Protein AF-G9KBD6-F1 (afdb_monomer_lite)

Radius of gyration: 16.03 Å; chains: 1; bounding box: 37×34×38 Å

pLDDT: mean 89.12, std 12.53, range [46.31, 98.44]

Organism: Mustela putorius furo (NCBI:txid9669)

Secondary structure (DSSP, 8-state):
------HHHHHSSHHHHHHTT--SSTTTSSHHHHS-S-B-TTSPBPPPPHHHHHHHHHHHHHHHHHHHH--

InterPro domains:
  IPR034596 Large ribosomal subunit protein mL52 [PF18699] (13-70)
  IPR034596 Large ribosomal subunit protein mL52 [PTHR34090] (1-71)

Sequence (71 aa):
VRRLHSSVAAQAGSQWRLQQGLAANPSGYGPLTEYPDWSYADGRPAPPMRGQLRRKAQREKFARRVVLLSQ

Structure (mmCIF, N/CA/C/O backbone):
data_AF-G9KBD6-F1
#
_entry.id   AF-G9KBD6-F1
#
loop_
_atom_site.group_PDB
_atom_site.id
_atom_site.type_symbol
_atom_site.label_atom_id
_atom_site.label_alt_id
_atom_site.label_comp_id
_atom_site.label_asym_id
_atom_site.label_entity_id
_atom_site.label_seq_id
_atom_site.pdbx_PDB_ins_code
_atom_site.Cartn_x
_atom_site.Cartn_y
_atom_site.Cartn_z
_atom_site.occupancy
_atom_site.B_iso_or_equiv
_atom_site.auth_seq_id
_atom_site.auth_comp_id
_atom_site.auth_asym_id
_atom_site.auth_atom_id
_atom_site.pdbx_PDB_model_num
ATOM 1 N N . VAL A 1 1 ? 21.289 5.972 7.193 1.00 46.31 1 VAL A N 1
ATOM 2 C CA . VAL A 1 1 ? 20.102 5.866 6.304 1.00 46.31 1 VAL A CA 1
ATOM 3 C C . VAL A 1 1 ? 19.517 7.260 6.115 1.00 46.31 1 VAL A C 1
ATOM 5 O O . VAL A 1 1 ? 19.151 7.874 7.110 1.00 46.31 1 VAL A O 1
ATOM 8 N N . ARG A 1 2 ? 19.492 7.801 4.887 1.00 47.28 2 ARG A N 1
ATOM 9 C CA . ARG A 1 2 ? 18.886 9.118 4.608 1.00 47.28 2 ARG A CA 1
ATOM 10 C C . ARG A 1 2 ? 17.362 9.007 4.736 1.00 47.28 2 ARG A C 1
ATOM 12 O O . ARG A 1 2 ? 16.759 8.178 4.063 1.00 47.28 2 ARG A O 1
ATOM 19 N N . ARG A 1 3 ? 16.748 9.812 5.609 1.00 61.44 3 ARG A N 1
ATOM 20 C CA . ARG A 1 3 ? 15.286 9.940 5.693 1.00 61.44 3 ARG A CA 1
ATOM 21 C C . ARG A 1 3 ? 14.838 10.985 4.677 1.00 61.44 3 ARG A C 1
ATOM 23 O O . ARG A 1 3 ? 14.923 12.175 4.949 1.00 61.44 3 ARG A O 1
ATOM 30 N N . LEU A 1 4 ? 14.409 10.539 3.503 1.00 66.12 4 LEU A N 1
ATOM 31 C CA . LEU A 1 4 ? 13.720 11.413 2.557 1.00 66.12 4 LEU A CA 1
ATOM 32 C C . LEU A 1 4 ? 12.272 11.583 3.032 1.00 66.12 4 LEU A C 1
ATOM 34 O O . LEU A 1 4 ? 11.606 10.606 3.371 1.00 66.12 4 LEU A O 1
ATOM 38 N N . HIS A 1 5 ? 11.812 12.828 3.121 1.00 63.47 5 HIS A N 1
ATOM 39 C CA . HIS A 1 5 ? 10.492 13.170 3.639 1.00 63.47 5 HIS A CA 1
ATOM 40 C C . HIS A 1 5 ? 9.440 13.028 2.530 1.00 63.47 5 HIS A C 1
ATOM 42 O O . HIS A 1 5 ? 9.482 13.749 1.538 1.00 63.47 5 HIS A O 1
ATOM 48 N N . SER A 1 6 ? 8.491 12.101 2.681 1.00 62.94 6 SER A N 1
ATOM 49 C CA . SER A 1 6 ? 7.447 11.830 1.680 1.00 62.94 6 SER A CA 1
ATOM 50 C C . SER A 1 6 ? 6.150 12.620 1.909 1.00 62.94 6 SER A C 1
ATOM 52 O O . SER A 1 6 ? 5.116 12.252 1.354 1.00 62.94 6 SER A O 1
ATOM 54 N N . SER A 1 7 ? 6.154 13.673 2.739 1.00 64.44 7 SER A N 1
ATOM 55 C CA . SER A 1 7 ? 4.925 14.426 3.045 1.00 64.44 7 SER A CA 1
ATOM 56 C C . SER A 1 7 ? 4.309 15.076 1.814 1.00 64.44 7 SER A C 1
ATOM 58 O O . SER A 1 7 ? 3.090 15.131 1.709 1.00 64.44 7 SER A O 1
ATOM 60 N N . VAL A 1 8 ? 5.138 15.532 0.870 1.00 63.84 8 VAL A N 1
ATOM 61 C CA . VAL A 1 8 ? 4.684 16.270 -0.317 1.00 63.84 8 VAL A CA 1
ATOM 62 C C . VAL A 1 8 ? 3.773 15.401 -1.189 1.00 63.84 8 VAL A C 1
ATOM 64 O O . VAL A 1 8 ? 2.748 15.873 -1.677 1.00 63.84 8 VAL A O 1
ATOM 67 N N . ALA A 1 9 ? 4.060 14.098 -1.291 1.00 63.91 9 ALA A N 1
ATOM 68 C CA . ALA A 1 9 ? 3.220 13.148 -2.026 1.00 63.91 9 ALA A CA 1
ATOM 69 C C . ALA A 1 9 ? 1.817 12.970 -1.410 1.00 63.91 9 ALA A C 1
ATOM 71 O O . ALA A 1 9 ? 0.885 12.583 -2.110 1.00 63.91 9 ALA A O 1
ATOM 72 N N . ALA A 1 10 ? 1.655 13.271 -0.117 1.00 66.94 10 ALA A N 1
ATOM 73 C CA . ALA A 1 10 ? 0.368 13.261 0.577 1.00 66.94 10 ALA A CA 1
ATOM 74 C C . ALA A 1 10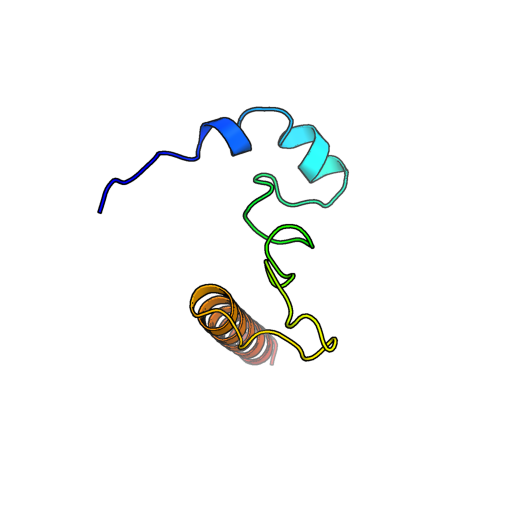 ? -0.316 14.644 0.617 1.00 66.94 10 ALA A C 1
ATOM 76 O O . ALA A 1 10 ? -1.456 14.746 1.067 1.00 66.94 10 ALA A O 1
ATOM 77 N N . GLN A 1 11 ? 0.352 15.713 0.174 1.00 72.81 11 GLN A N 1
ATOM 78 C CA . GLN A 1 11 ? -0.188 17.078 0.207 1.00 72.81 11 GLN A CA 1
ATOM 79 C C . GLN A 1 11 ? -0.943 17.435 -1.079 1.00 72.81 11 GLN A C 1
ATOM 81 O O . GLN A 1 11 ? -1.985 18.081 -1.014 1.00 72.81 11 GLN A O 1
ATOM 86 N N . ALA A 1 12 ? -0.479 16.967 -2.240 1.00 84.25 12 ALA A N 1
ATOM 87 C CA . ALA A 1 12 ? -1.150 17.210 -3.516 1.00 84.25 12 ALA A CA 1
ATOM 88 C C . ALA A 1 12 ? -2.169 16.103 -3.853 1.00 84.25 12 ALA A C 1
ATOM 90 O O . ALA A 1 12 ? -1.832 14.917 -3.925 1.00 84.25 12 ALA A O 1
ATOM 91 N N . GLY A 1 13 ? -3.427 16.492 -4.087 1.00 88.69 13 GLY A N 1
ATOM 92 C CA . GLY A 1 13 ? -4.489 15.595 -4.567 1.00 88.69 13 GLY A CA 1
ATOM 93 C C . GLY A 1 13 ? -4.953 14.526 -3.568 1.00 88.69 13 GLY A C 1
ATOM 94 O O . GLY A 1 13 ? -5.689 13.617 -3.949 1.00 88.69 13 GLY A O 1
ATOM 95 N N . SER A 1 14 ? -4.545 14.608 -2.299 1.00 91.12 14 SER A N 1
ATOM 96 C CA . SER A 1 14 ? -4.945 13.641 -1.269 1.00 91.12 14 SER A CA 1
ATOM 97 C C . SER A 1 14 ? -6.435 13.692 -0.954 1.00 91.12 14 SER A C 1
ATOM 99 O O . SER A 1 14 ? -7.046 12.639 -0.814 1.00 91.12 14 SER A O 1
ATOM 101 N N . GLN A 1 15 ? -7.038 14.884 -0.918 1.00 93.12 15 GLN A N 1
ATOM 102 C CA . GLN A 1 15 ? -8.483 15.042 -0.713 1.00 93.12 15 GLN A CA 1
ATOM 103 C C . GLN A 1 15 ? -9.293 14.361 -1.818 1.00 93.12 15 GLN A C 1
ATOM 105 O O . GLN A 1 15 ? -10.200 13.588 -1.527 1.00 93.12 15 GLN A O 1
ATOM 110 N N . TRP A 1 16 ? -8.912 14.567 -3.081 1.00 94.44 16 TRP A N 1
ATOM 111 C CA . TRP A 1 16 ? -9.556 13.885 -4.202 1.00 94.44 16 TRP A CA 1
ATOM 112 C C . TRP A 1 16 ? -9.396 12.363 -4.099 1.00 94.44 16 TRP A C 1
ATOM 114 O O . TRP A 1 16 ? -10.374 11.636 -4.221 1.00 94.44 16 TRP A O 1
ATOM 124 N N . ARG A 1 17 ? -8.191 11.863 -3.782 1.00 94.38 17 ARG A N 1
ATOM 125 C CA . ARG A 1 17 ? -7.964 10.421 -3.573 1.00 94.38 17 ARG A CA 1
ATOM 126 C C . ARG A 1 17 ? -8.858 9.849 -2.474 1.00 94.38 17 ARG A C 1
ATOM 128 O O . ARG A 1 17 ? -9.455 8.798 -2.682 1.00 94.38 17 ARG A O 1
ATOM 135 N N . LEU A 1 18 ? -8.987 10.549 -1.347 1.00 94.56 18 LEU A N 1
ATOM 136 C CA . LEU A 1 18 ? -9.866 10.137 -0.250 1.00 94.56 18 LEU A CA 1
ATOM 137 C C . LEU A 1 18 ? -11.339 10.103 -0.678 1.00 94.56 18 LEU A C 1
ATOM 139 O O . LEU A 1 18 ? -12.035 9.152 -0.337 1.00 94.56 18 LEU A O 1
ATOM 143 N N . GLN A 1 19 ? -11.799 11.077 -1.471 1.00 96.69 19 GLN A N 1
ATOM 144 C CA . GLN A 1 19 ? -13.157 11.075 -2.037 1.00 96.69 19 GLN A CA 1
ATOM 145 C C . GLN A 1 19 ? -13.410 9.874 -2.959 1.00 96.69 19 GLN A C 1
ATOM 147 O O . GLN A 1 19 ? -14.538 9.405 -3.050 1.00 96.69 19 GLN A O 1
ATOM 152 N N . GLN A 1 20 ? -12.366 9.352 -3.607 1.00 95.75 20 GLN A N 1
ATOM 153 C CA . GLN A 1 20 ? -12.435 8.137 -4.425 1.00 95.75 20 GLN A CA 1
ATOM 154 C C . GLN A 1 20 ? -12.212 6.841 -3.619 1.00 95.75 20 GLN A C 1
ATOM 156 O O . GLN A 1 20 ? -12.093 5.768 -4.207 1.00 95.75 20 GLN A O 1
ATOM 161 N N . GLY A 1 21 ? -12.097 6.911 -2.287 1.00 94.19 21 GLY A N 1
ATOM 162 C CA . GLY A 1 21 ? -11.830 5.742 -1.440 1.00 94.19 21 GLY A CA 1
ATOM 163 C C . GLY A 1 21 ? -10.399 5.193 -1.541 1.00 94.19 21 GLY A C 1
ATOM 164 O O . GLY A 1 21 ? -10.147 4.049 -1.169 1.00 94.19 21 GLY A O 1
ATOM 165 N N . LEU A 1 22 ? -9.451 5.988 -2.046 1.00 94.19 22 LEU A N 1
ATOM 166 C CA . LEU A 1 22 ? -8.035 5.632 -2.151 1.00 94.19 22 LEU A CA 1
ATOM 167 C C . LEU A 1 22 ? -7.236 6.137 -0.943 1.00 94.19 22 LEU A C 1
ATOM 169 O O . LEU A 1 22 ? -7.643 7.044 -0.214 1.00 94.19 22 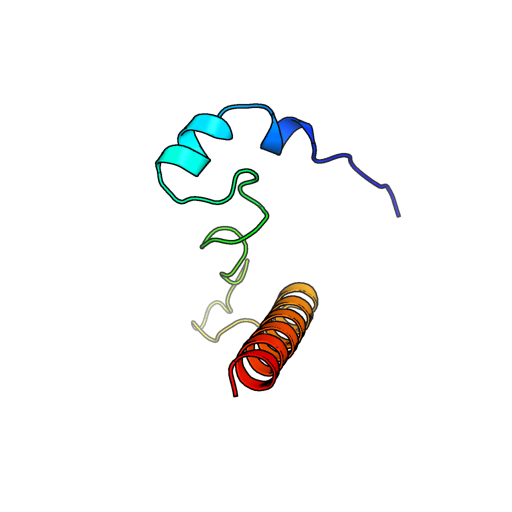LEU A O 1
ATOM 173 N N . ALA A 1 23 ? -6.027 5.602 -0.768 1.00 92.06 23 ALA A N 1
ATOM 174 C CA . ALA A 1 23 ? -5.080 6.122 0.210 1.00 92.06 23 ALA A CA 1
ATOM 175 C C . ALA A 1 23 ? -4.697 7.578 -0.116 1.00 92.06 23 ALA A C 1
ATOM 177 O O . ALA A 1 23 ? -4.332 7.887 -1.249 1.00 92.06 23 ALA A O 1
ATOM 178 N N . ALA A 1 24 ? -4.686 8.460 0.891 1.00 91.94 24 ALA A N 1
ATOM 179 C CA . ALA A 1 24 ? -4.223 9.845 0.735 1.00 91.94 24 ALA A CA 1
ATOM 180 C C . ALA A 1 24 ? -2.792 9.927 0.166 1.00 91.94 24 ALA A C 1
ATOM 182 O O . ALA A 1 24 ? -2.506 10.758 -0.698 1.00 91.94 24 ALA A O 1
ATOM 183 N N . ASN A 1 25 ? -1.909 9.039 0.639 1.00 90.12 25 ASN A N 1
ATOM 184 C CA . ASN A 1 25 ? -0.567 8.840 0.103 1.00 90.12 25 ASN A CA 1
ATOM 185 C C . ASN A 1 25 ? -0.564 7.620 -0.840 1.00 90.12 25 ASN A C 1
ATOM 187 O O . ASN A 1 25 ? -0.884 6.521 -0.373 1.00 90.12 25 ASN A O 1
ATOM 191 N N . PRO A 1 26 ? -0.142 7.761 -2.112 1.00 88.44 26 PRO A N 1
ATOM 192 C CA . PRO A 1 26 ? -0.102 6.650 -3.068 1.00 88.44 26 PRO A CA 1
ATOM 193 C C . PRO A 1 26 ? 0.814 5.487 -2.649 1.00 88.44 26 PRO A C 1
ATOM 195 O O . PRO A 1 26 ? 0.610 4.366 -3.101 1.00 88.44 26 PRO A O 1
ATOM 198 N N . SER A 1 27 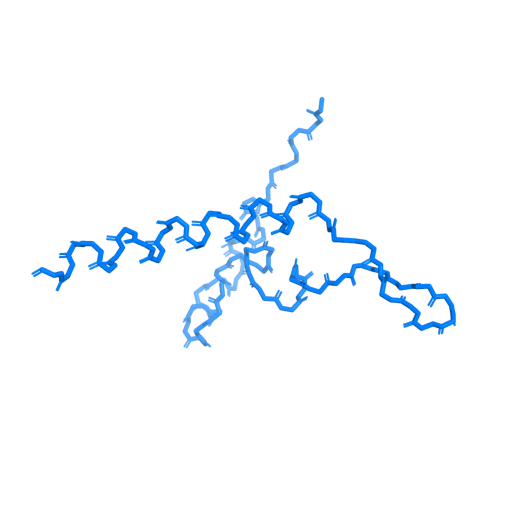? 1.797 5.720 -1.772 1.00 89.75 27 SER A N 1
ATOM 199 C CA . SER A 1 27 ? 2.693 4.678 -1.245 1.00 89.75 27 SER A CA 1
ATOM 200 C C . SER A 1 27 ? 2.149 3.945 -0.008 1.00 89.75 27 SER A C 1
ATOM 202 O O . SER A 1 27 ? 2.847 3.112 0.568 1.00 89.75 27 SER A O 1
ATOM 204 N N . GLY A 1 28 ? 0.950 4.294 0.475 1.00 88.12 28 GLY A N 1
ATOM 205 C CA . GLY A 1 28 ? 0.383 3.719 1.699 1.00 88.12 28 GLY A CA 1
ATOM 206 C C . GLY A 1 28 ? -0.113 2.285 1.505 1.00 88.12 28 GLY A C 1
ATOM 207 O O . GLY A 1 28 ? 0.362 1.346 2.147 1.00 88.12 28 GLY A O 1
ATOM 208 N N . TYR A 1 29 ? -1.088 2.123 0.618 1.00 90.56 29 TYR A N 1
ATOM 209 C CA . TYR A 1 29 ? -1.616 0.838 0.174 1.00 90.56 29 TYR A CA 1
ATOM 210 C C . TYR A 1 29 ? -2.170 0.999 -1.244 1.00 90.56 29 TYR A C 1
ATOM 212 O O . TYR A 1 29 ? -2.566 2.095 -1.637 1.00 90.56 29 TYR A O 1
ATOM 220 N N . GLY A 1 30 ? -2.200 -0.091 -2.005 1.00 92.50 30 GLY A N 1
ATOM 221 C CA . GLY A 1 30 ? -2.660 -0.092 -3.392 1.00 92.50 30 GLY A CA 1
ATOM 222 C C . GLY A 1 30 ? -1.724 -0.880 -4.308 1.00 92.50 30 GLY A C 1
ATOM 223 O O . GLY A 1 30 ? -0.656 -1.315 -3.868 1.00 92.50 30 GLY A O 1
ATOM 224 N N . PRO A 1 31 ? -2.095 -1.060 -5.585 1.00 92.69 31 PRO A N 1
ATOM 225 C CA . PRO A 1 31 ? -1.343 -1.893 -6.524 1.00 92.69 31 PRO A CA 1
ATOM 226 C C . PRO A 1 31 ? 0.108 -1.430 -6.679 1.00 92.69 31 PRO A C 1
ATOM 228 O O . PRO A 1 31 ? 1.006 -2.261 -6.727 1.00 92.69 31 PRO A O 1
ATOM 231 N N . LEU A 1 32 ? 0.355 -0.117 -6.619 1.00 91.81 32 LEU A N 1
ATOM 232 C CA . LEU A 1 32 ? 1.695 0.470 -6.701 1.00 91.81 32 LEU A CA 1
ATOM 233 C C . LEU A 1 32 ? 2.665 -0.031 -5.615 1.00 91.81 32 LEU A C 1
ATOM 235 O O . LEU A 1 32 ? 3.869 0.008 -5.814 1.00 91.81 32 LEU A O 1
ATOM 239 N N . THR A 1 33 ? 2.173 -0.446 -4.443 1.00 91.50 33 THR A N 1
ATOM 240 C CA . THR A 1 33 ? 3.032 -0.846 -3.309 1.00 91.50 33 THR A CA 1
ATOM 241 C C . THR A 1 33 ? 2.801 -2.289 -2.862 1.00 91.50 33 THR A C 1
ATOM 243 O O . THR A 1 33 ? 3.589 -2.834 -2.086 1.00 91.50 33 THR A O 1
ATOM 246 N N . GLU A 1 34 ? 1.685 -2.904 -3.245 1.00 90.31 34 GLU A N 1
ATOM 247 C CA . GLU A 1 34 ? 1.368 -4.290 -2.888 1.00 90.31 34 GLU A CA 1
ATOM 248 C C . GLU A 1 34 ? 1.846 -5.283 -3.953 1.00 90.31 34 GLU A C 1
ATOM 250 O O . GLU A 1 34 ? 2.111 -6.432 -3.601 1.00 90.31 34 GLU A O 1
ATOM 255 N N . TYR A 1 35 ? 2.011 -4.862 -5.211 1.00 92.56 35 TYR A N 1
ATOM 256 C CA . TYR A 1 35 ? 2.597 -5.708 -6.251 1.00 92.56 35 TYR A CA 1
ATOM 257 C C . TYR A 1 35 ? 4.119 -5.801 -6.144 1.00 92.56 35 TYR A C 1
ATOM 259 O O . TYR A 1 35 ? 4.752 -4.922 -5.558 1.00 92.56 35 TYR A O 1
ATOM 267 N N . PRO A 1 36 ? 4.711 -6.911 -6.623 1.00 92.19 36 PRO A N 1
ATOM 268 C CA . PRO A 1 36 ? 6.156 -7.049 -6.658 1.00 92.19 36 PRO A CA 1
ATOM 269 C C . PRO A 1 36 ? 6.752 -6.110 -7.712 1.00 92.19 36 PRO A C 1
ATOM 271 O O . PRO A 1 36 ? 6.226 -5.996 -8.816 1.00 92.19 36 PRO A O 1
ATOM 274 N N . ASP A 1 37 ? 7.883 -5.490 -7.379 1.00 92.88 37 ASP A N 1
ATOM 275 C CA . ASP A 1 37 ? 8.586 -4.569 -8.283 1.00 92.88 37 ASP A CA 1
ATOM 276 C C . ASP A 1 37 ? 9.205 -5.283 -9.503 1.00 92.88 37 ASP A C 1
ATOM 278 O O . ASP A 1 37 ? 9.555 -4.643 -10.491 1.00 92.88 37 ASP A O 1
ATOM 282 N N . TRP A 1 38 ? 9.372 -6.609 -9.436 1.00 94.00 38 TRP A N 1
ATOM 283 C CA . TRP A 1 38 ? 9.975 -7.426 -10.489 1.00 94.00 38 TRP A CA 1
ATOM 284 C C . TRP A 1 38 ? 9.460 -8.871 -10.449 1.00 94.00 38 TRP A C 1
ATOM 286 O O . TRP A 1 38 ? 8.849 -9.315 -9.477 1.00 94.00 38 TRP A O 1
ATOM 296 N N .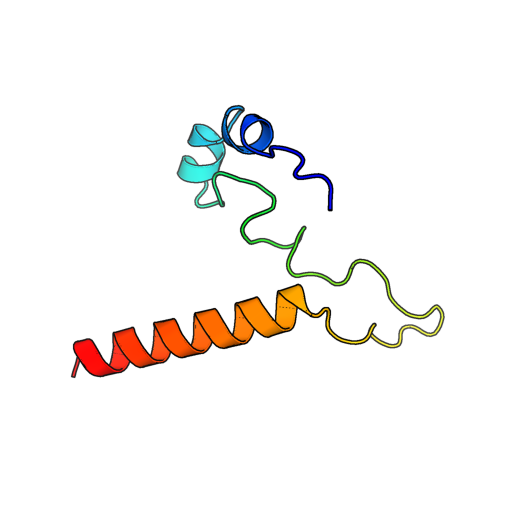 SER A 1 39 ? 9.731 -9.616 -11.516 1.00 95.44 39 SER A N 1
ATOM 297 C CA . SER A 1 39 ? 9.542 -11.068 -11.604 1.00 95.44 39 SER A CA 1
ATOM 298 C C . SER A 1 39 ? 10.693 -11.678 -12.403 1.00 95.44 39 SER A C 1
ATOM 300 O O . SER A 1 39 ? 11.440 -10.951 -13.065 1.00 95.44 39 SER A O 1
ATOM 302 N N . TYR A 1 40 ? 10.892 -12.991 -12.294 1.00 96.38 40 TYR A N 1
ATOM 303 C CA . TYR A 1 40 ? 11.889 -13.673 -13.114 1.00 96.38 40 TYR A CA 1
ATOM 304 C C . TYR A 1 40 ? 11.442 -13.687 -14.583 1.00 96.38 40 TYR A C 1
ATOM 306 O O . TYR A 1 40 ? 10.248 -13.705 -14.877 1.00 96.38 40 TYR A O 1
ATOM 314 N N . ALA A 1 41 ? 12.396 -13.714 -15.517 1.00 97.56 41 ALA A N 1
ATOM 315 C CA . ALA A 1 41 ? 12.096 -13.710 -16.953 1.00 97.56 41 ALA A CA 1
ATOM 316 C C . ALA A 1 41 ? 11.297 -14.944 -17.419 1.00 97.56 41 ALA A C 1
ATOM 318 O O . ALA A 1 41 ? 10.596 -14.881 -18.422 1.00 97.56 41 ALA A O 1
ATOM 319 N N . ASP A 1 42 ? 11.378 -16.051 -16.677 1.00 97.00 42 ASP A N 1
ATOM 320 C CA . ASP A 1 42 ? 10.597 -17.272 -16.896 1.00 97.00 42 ASP A CA 1
ATOM 321 C C . ASP A 1 42 ? 9.174 -17.202 -16.305 1.00 97.00 42 ASP A C 1
ATOM 323 O O . ASP A 1 42 ? 8.437 -18.186 -16.333 1.00 97.00 42 ASP A O 1
ATOM 327 N N . GLY A 1 43 ? 8.780 -16.049 -15.755 1.00 95.31 43 GLY A N 1
ATOM 328 C CA . GLY A 1 43 ? 7.468 -15.814 -15.161 1.00 95.31 43 GLY A CA 1
ATOM 329 C C . GLY A 1 43 ? 7.337 -16.289 -13.715 1.00 95.31 43 GLY A C 1
ATOM 330 O O . GLY A 1 43 ? 6.257 -16.165 -13.132 1.00 95.31 43 GLY A O 1
ATOM 331 N N . ARG A 1 44 ? 8.405 -16.810 -13.091 1.00 96.81 44 ARG A N 1
ATOM 332 C CA . ARG A 1 44 ? 8.353 -17.154 -11.665 1.00 96.81 44 ARG A CA 1
ATOM 333 C C . ARG A 1 44 ? 8.169 -15.889 -10.817 1.00 96.81 44 ARG A C 1
ATOM 335 O O . ARG A 1 44 ? 8.749 -14.839 -11.122 1.00 96.81 44 ARG A O 1
ATOM 342 N N . PRO A 1 45 ? 7.390 -15.966 -9.725 1.00 95.19 45 PRO A N 1
ATOM 343 C CA . PRO A 1 45 ? 7.185 -14.822 -8.852 1.00 95.19 45 PRO A CA 1
ATOM 344 C C . PRO A 1 45 ? 8.480 -14.461 -8.119 1.00 95.19 45 PRO A C 1
ATOM 346 O O . PRO A 1 45 ? 9.249 -15.334 -7.711 1.00 95.19 45 PRO A O 1
ATOM 349 N N . ALA A 1 46 ? 8.697 -13.165 -7.905 1.00 93.94 46 ALA A N 1
ATOM 350 C CA . ALA A 1 46 ? 9.759 -12.707 -7.025 1.00 93.94 46 ALA A CA 1
ATOM 351 C C . ALA A 1 46 ? 9.484 -13.136 -5.570 1.00 93.94 46 ALA A C 1
ATOM 353 O O . ALA A 1 46 ? 8.323 -13.214 -5.146 1.00 93.94 46 ALA A O 1
ATOM 354 N N . PRO A 1 47 ? 10.534 -13.387 -4.772 1.00 95.19 47 PRO A N 1
ATOM 355 C CA . PRO A 1 47 ? 10.376 -13.627 -3.348 1.00 95.19 47 PRO A CA 1
ATOM 356 C C . PRO A 1 47 ? 9.713 -12.421 -2.656 1.00 95.19 47 PRO A C 1
ATOM 358 O O . PRO A 1 47 ? 9.924 -11.272 -3.057 1.00 95.19 47 PRO A O 1
ATOM 361 N N . PRO A 1 48 ? 8.927 -12.650 -1.589 1.00 93.75 48 PRO A N 1
ATOM 362 C CA . PRO A 1 48 ? 8.179 -11.588 -0.932 1.00 93.75 48 PRO A CA 1
ATOM 363 C C . PRO A 1 48 ? 9.105 -10.553 -0.287 1.00 93.75 48 PRO A C 1
ATOM 365 O O . PRO A 1 48 ? 10.065 -10.880 0.416 1.00 93.75 48 PRO A O 1
ATOM 368 N N . MET A 1 49 ? 8.778 -9.273 -0.464 1.00 94.31 49 MET A N 1
ATOM 369 C CA . MET A 1 49 ? 9.580 -8.183 0.083 1.00 94.31 49 MET A CA 1
ATOM 370 C C . MET A 1 49 ? 9.399 -8.080 1.603 1.00 94.31 49 MET A C 1
ATOM 372 O O . MET A 1 49 ? 8.285 -8.176 2.125 1.00 94.31 49 MET A O 1
ATOM 376 N N . ARG A 1 50 ? 10.473 -7.756 2.339 1.00 94.38 50 ARG A N 1
ATOM 377 C CA . ARG A 1 50 ? 10.433 -7.589 3.812 1.00 94.38 50 ARG A CA 1
ATOM 378 C C . ARG A 1 50 ? 9.323 -6.633 4.275 1.00 94.38 50 ARG A C 1
ATOM 380 O O . ARG A 1 50 ? 8.634 -6.897 5.259 1.00 94.38 50 ARG A O 1
ATOM 387 N N . GLY A 1 51 ? 9.123 -5.530 3.549 1.00 92.94 51 GLY A N 1
ATOM 388 C CA . GLY A 1 51 ? 8.074 -4.550 3.842 1.00 92.94 51 GLY A CA 1
ATOM 389 C C . GLY A 1 51 ? 6.653 -5.079 3.616 1.00 92.94 51 GLY A C 1
ATOM 390 O O . GLY A 1 51 ? 5.748 -4.716 4.366 1.00 92.94 51 GLY A O 1
ATOM 391 N N . GLN A 1 52 ? 6.444 -5.948 2.621 1.00 93.88 52 GLN A N 1
ATOM 392 C CA . GLN A 1 52 ? 5.157 -6.613 2.385 1.00 93.88 52 GLN A CA 1
ATOM 393 C C . GLN A 1 52 ? 4.849 -7.614 3.505 1.00 93.88 52 GLN A C 1
ATOM 395 O O . GLN A 1 52 ? 3.758 -7.572 4.068 1.00 93.88 52 GLN A O 1
ATOM 400 N N . LEU A 1 53 ? 5.823 -8.447 3.892 1.00 96.00 53 LEU A N 1
ATOM 401 C CA . LEU A 1 53 ? 5.667 -9.405 4.996 1.00 96.00 53 LEU A CA 1
ATOM 402 C C . LEU A 1 53 ? 5.297 -8.703 6.308 1.00 96.00 53 LEU A C 1
ATOM 404 O O . LEU A 1 53 ? 4.323 -9.074 6.962 1.00 96.00 53 LEU A O 1
ATOM 408 N N . ARG A 1 54 ? 6.014 -7.624 6.651 1.00 96.38 54 ARG A N 1
ATOM 409 C CA . ARG A 1 54 ? 5.714 -6.814 7.839 1.00 96.38 54 ARG A CA 1
ATOM 410 C C . ARG A 1 54 ? 4.294 -6.241 7.802 1.00 96.38 54 ARG A C 1
ATOM 412 O O . ARG A 1 54 ? 3.592 -6.313 8.806 1.00 96.38 54 ARG A O 1
ATOM 419 N N . ARG A 1 55 ? 3.861 -5.684 6.661 1.00 95.25 55 ARG A N 1
ATOM 420 C CA . ARG A 1 55 ? 2.504 -5.129 6.499 1.00 95.25 55 ARG A CA 1
ATOM 421 C C . ARG A 1 55 ? 1.427 -6.205 6.642 1.00 95.25 55 ARG A C 1
ATOM 423 O O . ARG A 1 55 ? 0.434 -5.956 7.318 1.00 95.25 55 ARG A O 1
ATOM 430 N N . LYS A 1 56 ? 1.631 -7.400 6.075 1.00 96.00 56 LYS A N 1
ATOM 431 C CA . LYS A 1 56 ? 0.705 -8.536 6.230 1.00 96.00 56 LYS A CA 1
ATOM 432 C C . LYS A 1 56 ? 0.543 -8.932 7.701 1.00 96.00 56 LYS A C 1
ATOM 434 O O . LYS A 1 56 ? -0.582 -8.961 8.185 1.00 96.00 56 LYS A O 1
ATOM 439 N N . ALA A 1 57 ? 1.647 -9.106 8.429 1.00 97.88 57 ALA A N 1
ATOM 440 C CA . ALA A 1 57 ? 1.609 -9.439 9.856 1.00 97.88 57 ALA A CA 1
ATOM 441 C C . ALA A 1 57 ? 0.918 -8.350 10.705 1.00 97.88 57 ALA A C 1
ATOM 443 O O . ALA A 1 57 ? 0.158 -8.646 11.625 1.00 97.88 57 ALA A O 1
ATOM 444 N N . GLN A 1 58 ? 1.144 -7.070 10.387 1.00 97.69 58 GLN A N 1
ATOM 445 C CA . GLN A 1 58 ? 0.467 -5.954 11.057 1.00 97.69 58 GLN A CA 1
ATOM 446 C C . GLN A 1 58 ? -1.045 -5.946 10.789 1.00 97.69 58 GLN A C 1
ATOM 448 O O . GLN A 1 58 ? -1.820 -5.751 11.726 1.00 97.69 58 GLN A O 1
ATOM 453 N N . ARG A 1 59 ? -1.466 -6.190 9.539 1.00 97.31 59 ARG A N 1
ATOM 454 C CA . ARG A 1 59 ? -2.885 -6.299 9.160 1.00 97.31 59 ARG A CA 1
ATOM 455 C C . ARG A 1 59 ? -3.563 -7.475 9.860 1.00 97.31 59 ARG A C 1
ATOM 457 O O . ARG A 1 59 ? -4.657 -7.311 10.386 1.00 97.31 59 ARG A O 1
ATOM 464 N N . GLU A 1 60 ? -2.894 -8.621 9.939 1.00 98.38 60 GLU A N 1
ATOM 465 C CA . GLU A 1 60 ? -3.384 -9.800 10.659 1.00 98.38 60 GLU A CA 1
ATOM 466 C C . GLU A 1 60 ? -3.569 -9.515 12.155 1.00 98.38 60 GLU A C 1
ATOM 468 O O . GLU A 1 60 ? -4.630 -9.787 12.717 1.00 98.38 60 GLU A O 1
ATOM 473 N N . LYS A 1 61 ? -2.573 -8.893 12.802 1.00 98.44 61 LYS A N 1
ATOM 474 C CA . LYS A 1 61 ? -2.671 -8.484 14.212 1.00 98.44 61 LYS A CA 1
ATOM 475 C C . LYS A 1 61 ? -3.833 -7.517 14.443 1.00 98.44 61 LYS A C 1
ATOM 477 O O . LYS A 1 61 ? -4.539 -7.639 15.442 1.00 98.44 61 LYS A O 1
ATOM 482 N N . PHE A 1 62 ? -4.020 -6.558 13.539 1.00 98.12 62 PHE A N 1
ATOM 483 C CA . PHE A 1 62 ? -5.125 -5.608 13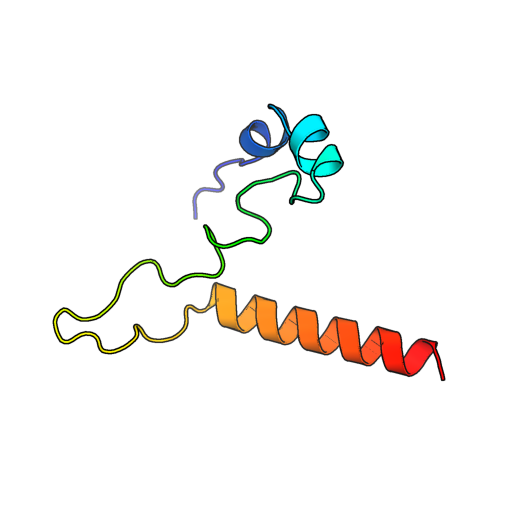.614 1.00 98.12 62 PHE A CA 1
ATOM 484 C C . PHE A 1 62 ? -6.481 -6.312 13.481 1.00 98.12 62 PHE A C 1
ATOM 486 O O . PHE A 1 62 ? -7.337 -6.121 14.338 1.00 98.12 62 PHE A O 1
ATOM 493 N N . ALA A 1 63 ? -6.647 -7.186 12.485 1.00 98.19 63 ALA A N 1
ATOM 494 C CA . ALA A 1 63 ? -7.878 -7.948 12.285 1.00 98.19 63 ALA A CA 1
ATOM 495 C C . ALA A 1 63 ? -8.221 -8.825 13.500 1.00 98.19 63 ALA A C 1
ATOM 497 O O . ALA A 1 63 ? -9.349 -8.788 13.985 1.00 98.19 63 ALA A O 1
ATOM 498 N N . ARG A 1 64 ? -7.233 -9.537 14.062 1.00 98.31 64 ARG A N 1
ATOM 499 C CA . ARG A 1 64 ? -7.410 -10.317 15.300 1.00 98.31 64 ARG A CA 1
ATOM 500 C C . ARG A 1 64 ? -7.891 -9.455 16.464 1.00 98.31 64 ARG A C 1
ATOM 502 O O . ARG A 1 64 ? -8.766 -9.874 17.211 1.00 98.31 64 ARG A O 1
ATOM 509 N N . ARG A 1 65 ? -7.335 -8.247 16.610 1.00 98.31 65 ARG A N 1
ATOM 510 C CA . ARG A 1 65 ? -7.757 -7.302 17.650 1.00 98.31 65 ARG A CA 1
ATOM 511 C C . ARG A 1 65 ? -9.194 -6.830 17.442 1.00 98.31 65 ARG A C 1
ATOM 513 O O . ARG A 1 65 ? -9.920 -6.742 18.420 1.00 98.31 65 ARG A O 1
ATOM 520 N N . VAL A 1 66 ? -9.593 -6.525 16.207 1.00 98.25 66 VAL A N 1
ATOM 521 C CA . VAL A 1 66 ? -10.978 -6.135 15.897 1.00 98.25 66 VAL A CA 1
ATOM 522 C C . VAL A 1 66 ? -11.941 -7.250 16.299 1.00 98.25 66 VAL A C 1
ATOM 524 O O . VAL A 1 66 ? -12.874 -6.986 17.044 1.00 98.25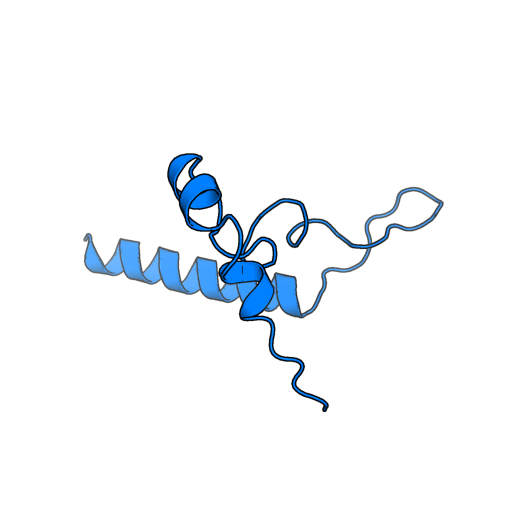 66 VAL A O 1
ATOM 527 N N . VAL A 1 67 ? -11.662 -8.494 15.898 1.00 98.25 67 VAL A N 1
ATOM 528 C CA . VAL A 1 67 ? -12.493 -9.656 16.255 1.00 98.25 67 VAL A CA 1
ATOM 529 C C . VAL A 1 67 ? -12.596 -9.830 17.770 1.00 98.25 67 VAL A C 1
ATOM 531 O O . VAL A 1 67 ? -13.697 -9.985 18.279 1.00 98.25 67 VAL A O 1
ATOM 534 N N . LEU A 1 68 ? -11.474 -9.756 18.493 1.00 98.06 68 LEU A N 1
ATOM 535 C CA . LEU A 1 68 ? -11.451 -9.889 19.954 1.00 98.06 68 LEU A CA 1
ATOM 536 C C . LEU A 1 68 ? -12.309 -8.831 20.666 1.00 98.06 68 LEU A C 1
ATOM 538 O O . LEU A 1 68 ? -12.900 -9.129 21.691 1.00 98.06 68 LEU A O 1
ATOM 542 N N . LEU A 1 69 ? -12.339 -7.597 20.154 1.00 97.75 69 LEU A N 1
ATOM 543 C CA . LEU A 1 69 ? -13.071 -6.483 20.770 1.00 97.75 69 LEU A CA 1
ATOM 544 C C . LEU A 1 69 ? -14.551 -6.420 20.367 1.00 97.75 69 LEU A C 1
ATOM 546 O O . LEU A 1 69 ? -15.277 -5.583 20.892 1.00 97.75 69 LEU A O 1
ATOM 550 N N . SER A 1 70 ? -14.978 -7.223 19.394 1.00 94.56 70 SER A N 1
ATOM 551 C CA . SER A 1 70 ? -16.368 -7.282 18.919 1.00 94.56 70 SER A CA 1
ATOM 552 C C . SER A 1 70 ? -17.113 -8.542 19.376 1.00 94.56 70 SER A C 1
ATOM 554 O O . SER A 1 70 ? -18.277 -8.699 19.013 1.00 94.56 70 SER A O 1
ATOM 556 N N . GLN A 1 71 ? -16.443 -9.427 20.122 1.00 79.75 71 GLN A N 1
ATOM 557 C CA . GLN A 1 71 ? -17.049 -10.543 20.860 1.00 79.75 71 GLN A CA 1
ATOM 558 C C . GLN A 1 71 ? -17.507 -10.067 22.236 1.00 79.75 71 GLN A C 1
ATOM 560 O O . GLN A 1 71 ? -18.569 -10.552 22.677 1.00 79.75 71 GLN A O 1
#

Foldseek 3Di:
DDDDDQVVQLVPCLVVCVVVVHHSHPCPDDCVPQADPDQDPVRHRDDDDPVNVVVVVVVVVVVVVVVVVVD